Protein AF-A0A7W0PEW1-F1 (afdb_monomer_lite)

Radius of gyration: 17.71 Å; chains: 1; bounding box: 36×32×50 Å

pLDDT: mean 88.16, std 9.14, range [50.31, 97.0]

Structure (mmCIF, N/CA/C/O backbone):
data_AF-A0A7W0PEW1-F1
#
_entry.id   AF-A0A7W0PEW1-F1
#
loop_
_atom_site.group_PDB
_atom_site.id
_atom_site.type_symbol
_atom_site.label_atom_id
_atom_site.label_alt_id
_atom_site.label_comp_id
_atom_site.label_asym_id
_atom_site.label_entity_id
_atom_site.label_seq_id
_atom_site.pdbx_PDB_ins_code
_atom_site.Cartn_x
_atom_site.Cartn_y
_atom_site.Cartn_z
_atom_site.occupancy
_atom_site.B_iso_or_equiv
_atom_site.auth_seq_id
_atom_site.auth_comp_id
_atom_site.auth_asym_id
_atom_site.auth_atom_id
_atom_site.pdbx_PDB_model_num
ATOM 1 N N . MET A 1 1 ? -7.440 -10.972 -6.738 1.00 77.75 1 MET A N 1
ATOM 2 C CA . MET A 1 1 ? -6.264 -10.499 -7.508 1.00 77.75 1 MET A CA 1
ATOM 3 C C . MET A 1 1 ? -5.366 -11.648 -8.008 1.00 77.75 1 MET A C 1
ATOM 5 O O . MET A 1 1 ? -4.164 -11.475 -8.127 1.00 77.75 1 MET A O 1
ATOM 9 N N . ARG A 1 2 ? -5.914 -12.832 -8.341 1.00 80.94 2 ARG A N 1
ATOM 10 C CA . ARG A 1 2 ? -5.082 -14.021 -8.633 1.00 80.94 2 ARG A CA 1
ATOM 11 C C . ARG A 1 2 ? -4.395 -13.990 -10.007 1.00 80.94 2 ARG A C 1
ATOM 13 O O . ARG A 1 2 ? -3.294 -14.508 -10.123 1.00 80.94 2 ARG A O 1
ATOM 20 N N . ALA A 1 3 ? -5.025 -13.355 -10.995 1.00 90.06 3 ALA A N 1
ATOM 21 C CA . ALA A 1 3 ? -4.568 -13.322 -12.387 1.00 90.06 3 ALA A CA 1
ATOM 22 C C . ALA A 1 3 ? -3.631 -12.146 -12.732 1.00 90.06 3 ALA A C 1
ATOM 24 O O . ALA A 1 3 ? -3.326 -11.954 -13.899 1.00 90.06 3 ALA A O 1
ATOM 25 N N . PHE A 1 4 ? -3.224 -11.332 -11.753 1.00 92.00 4 PHE A N 1
ATOM 26 C CA . PHE A 1 4 ? -2.284 -10.234 -11.989 1.00 92.00 4 PHE A CA 1
ATOM 27 C C . PHE A 1 4 ? -0.855 -10.674 -11.680 1.00 92.00 4 PHE A C 1
ATOM 29 O O . PHE A 1 4 ? -0.630 -11.340 -10.663 1.00 92.00 4 PHE A O 1
ATOM 36 N N . ASP A 1 5 ? 0.088 -10.244 -12.511 1.00 92.88 5 ASP A N 1
ATOM 37 C CA . ASP A 1 5 ? 1.524 -10.426 -12.274 1.00 92.88 5 ASP A CA 1
ATOM 38 C C . ASP A 1 5 ? 2.063 -9.341 -11.336 1.00 92.88 5 ASP A C 1
ATOM 40 O O . ASP A 1 5 ? 2.748 -9.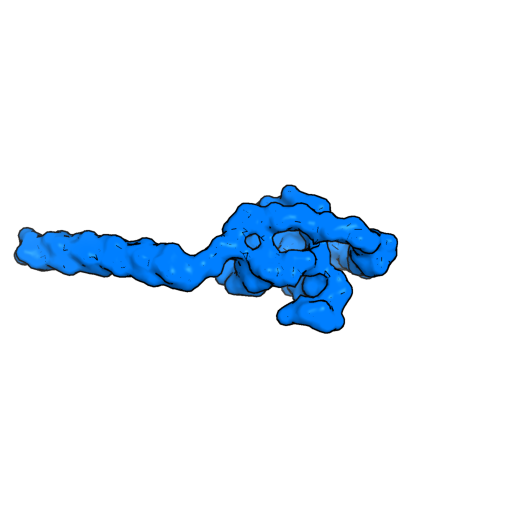643 -10.365 1.00 92.88 5 ASP A O 1
ATOM 44 N N . VAL A 1 6 ? 1.653 -8.085 -11.553 1.00 92.94 6 VAL A N 1
ATOM 45 C CA . VAL A 1 6 ? 2.016 -6.918 -10.733 1.00 92.94 6 VAL A CA 1
ATOM 46 C C . VAL A 1 6 ? 0.775 -6.058 -10.478 1.00 92.94 6 VAL A C 1
ATOM 48 O O . VAL A 1 6 ? -0.054 -5.854 -11.366 1.00 92.94 6 VAL A O 1
ATOM 51 N N . LEU A 1 7 ? 0.636 -5.533 -9.262 1.00 93.75 7 LEU A N 1
ATOM 52 C CA . LEU A 1 7 ? -0.422 -4.596 -8.879 1.00 93.75 7 LEU A CA 1
ATOM 53 C C . LEU A 1 7 ? 0.094 -3.157 -8.954 1.00 93.75 7 LEU A C 1
ATOM 55 O O . LEU A 1 7 ? 1.224 -2.878 -8.555 1.00 93.75 7 LEU A O 1
ATOM 59 N N . MET A 1 8 ? -0.731 -2.228 -9.444 1.00 93.12 8 MET A N 1
ATOM 60 C CA . MET A 1 8 ? -0.288 -0.857 -9.712 1.00 93.12 8 MET A CA 1
ATOM 61 C C . MET A 1 8 ? -1.195 0.219 -9.115 1.00 93.12 8 MET A C 1
ATOM 63 O O . MET A 1 8 ? -2.413 0.183 -9.278 1.00 93.12 8 MET A O 1
ATOM 67 N N . CYS A 1 9 ? -0.586 1.235 -8.498 1.00 93.81 9 CYS A N 1
ATOM 68 C CA . CYS A 1 9 ? -1.275 2.419 -7.974 1.00 93.81 9 CYS A CA 1
ATOM 69 C C . CYS A 1 9 ? -0.534 3.728 -8.355 1.00 93.81 9 CYS A C 1
ATOM 71 O O . CYS A 1 9 ? 0.162 4.318 -7.525 1.00 93.81 9 CYS A O 1
ATOM 73 N N . PRO A 1 10 ? -0.628 4.186 -9.622 1.00 94.06 10 PRO A N 1
ATOM 74 C CA . PRO A 1 10 ? 0.153 5.309 -10.158 1.00 94.06 10 PRO A CA 1
ATOM 75 C C . PRO A 1 10 ? -0.537 6.674 -9.970 1.00 94.06 10 PRO A C 1
ATOM 77 O O . PRO A 1 10 ? -0.735 7.429 -10.927 1.00 94.06 10 PRO A O 1
ATOM 80 N N . HIS A 1 11 ? -0.973 7.001 -8.756 1.00 94.25 11 HIS A N 1
ATOM 81 C CA . HIS A 1 11 ? -1.669 8.266 -8.521 1.00 94.25 11 HIS A CA 1
ATOM 82 C C . HIS A 1 11 ? -0.734 9.481 -8.615 1.00 94.25 11 HIS A C 1
ATOM 84 O O . HIS A 1 11 ? 0.453 9.445 -8.304 1.00 94.25 11 HIS A O 1
ATOM 90 N N . ARG A 1 12 ? -1.278 10.630 -9.029 1.00 94.38 12 ARG A N 1
ATOM 91 C CA . ARG A 1 12 ? -0.527 11.885 -8.949 1.00 94.38 12 ARG A CA 1
ATOM 92 C C . ARG A 1 12 ? -0.340 12.254 -7.478 1.00 94.38 12 ARG A C 1
ATOM 94 O O . ARG A 1 12 ? -1.325 12.431 -6.770 1.00 94.38 12 ARG A O 1
ATOM 101 N N . VAL A 1 13 ? 0.908 12.448 -7.060 1.00 93.56 13 VAL A N 1
ATOM 102 C CA . VAL A 1 13 ? 1.227 12.914 -5.707 1.00 93.56 13 VAL A CA 1
ATOM 103 C C . VAL A 1 13 ? 0.775 14.370 -5.546 1.00 93.56 13 VAL A C 1
ATOM 105 O O . VAL A 1 13 ? 1.228 15.269 -6.254 1.00 93.56 13 VAL A O 1
ATOM 108 N N . THR A 1 14 ? -0.163 14.576 -4.630 1.00 95.31 14 THR A N 1
ATOM 109 C CA . THR A 1 14 ? -0.768 15.856 -4.232 1.00 95.31 14 THR A CA 1
ATOM 110 C C . THR A 1 14 ? -1.030 15.840 -2.728 1.00 95.31 14 THR A C 1
ATOM 112 O O . THR A 1 14 ? -1.156 14.758 -2.151 1.00 95.31 14 THR A O 1
ATOM 115 N N . THR A 1 15 ? -1.201 17.008 -2.100 1.00 96.25 15 THR A N 1
ATOM 116 C CA . THR A 1 15 ? -1.587 17.105 -0.679 1.00 96.25 15 THR A CA 1
ATOM 117 C C . THR A 1 15 ? -2.816 16.253 -0.357 1.00 96.25 15 THR A C 1
ATOM 119 O O . THR A 1 15 ? -2.824 15.549 0.644 1.00 96.25 15 THR A O 1
ATOM 122 N N . PHE A 1 16 ? -3.808 16.235 -1.252 1.00 95.25 16 PHE A N 1
ATOM 123 C CA . PHE A 1 16 ? -5.003 15.406 -1.103 1.00 95.25 16 PHE A CA 1
ATOM 124 C C . PHE A 1 16 ? -4.676 13.906 -1.082 1.00 95.25 16 PHE A C 1
ATOM 126 O O . PHE A 1 16 ? -5.017 13.209 -0.139 1.00 95.25 16 PHE A O 1
ATOM 133 N N . THR A 1 17 ? -3.956 13.388 -2.080 1.00 94.50 17 THR A N 1
ATOM 134 C CA . THR A 1 17 ? -3.597 11.952 -2.129 1.00 94.50 17 THR A CA 1
ATOM 135 C C . THR A 1 17 ? -2.637 11.516 -1.015 1.00 94.50 17 THR A C 1
ATOM 137 O O . THR A 1 17 ? -2.484 10.321 -0.764 1.00 94.50 17 THR A O 1
ATOM 140 N N . LEU A 1 18 ? -1.969 12.472 -0.365 1.00 93.44 18 LEU A N 1
ATOM 141 C CA . LEU A 1 18 ? -1.109 12.239 0.794 1.00 93.44 18 LEU A CA 1
ATOM 142 C C . LEU A 1 18 ? -1.904 12.196 2.108 1.00 93.44 18 LEU A C 1
ATOM 144 O O . LEU A 1 18 ? -1.439 11.574 3.052 1.00 93.44 18 LEU A O 1
ATOM 148 N N . SER A 1 19 ? -3.086 12.818 2.176 1.00 93.38 19 SER A N 1
ATOM 149 C CA . SER A 1 19 ? -3.882 12.917 3.409 1.00 93.38 19 SER A CA 1
ATOM 150 C C . SER A 1 19 ? -4.891 11.782 3.612 1.00 93.38 19 SER A C 1
ATOM 152 O O . SER A 1 19 ? -5.642 11.807 4.582 1.00 93.38 19 SER A O 1
ATOM 154 N N . LEU A 1 20 ? -4.989 10.839 2.673 1.00 91.81 20 LEU A N 1
ATOM 155 C CA . LEU A 1 20 ? -5.951 9.733 2.741 1.00 91.81 20 LEU A CA 1
ATOM 156 C C . LEU A 1 20 ? -5.463 8.612 3.670 1.00 91.81 20 LEU A C 1
ATOM 158 O O . LEU A 1 20 ? -4.346 8.657 4.166 1.00 91.81 20 LEU A O 1
ATOM 162 N N . ASP A 1 21 ? -6.277 7.575 3.847 1.00 88.56 21 ASP A N 1
ATOM 163 C CA . ASP A 1 21 ? -5.851 6.237 4.277 1.00 88.56 21 ASP A CA 1
ATOM 164 C C . ASP A 1 21 ? -6.255 5.269 3.155 1.00 88.56 21 ASP A C 1
ATOM 166 O O . ASP A 1 21 ? -7.431 4.937 2.983 1.00 88.56 21 ASP A O 1
ATOM 170 N N . ALA A 1 22 ? -5.316 4.955 2.259 1.00 90.12 22 ALA A N 1
ATOM 171 C CA . ALA A 1 22 ? -5.652 4.308 0.996 1.00 90.12 22 ALA A CA 1
ATOM 172 C C . ALA A 1 22 ? -5.984 2.824 1.201 1.00 90.12 22 ALA A C 1
ATOM 174 O O . ALA A 1 22 ? -5.081 2.002 1.350 1.00 90.12 22 ALA A O 1
ATOM 175 N N . ILE A 1 23 ? -7.267 2.458 1.083 1.00 89.25 23 ILE A N 1
ATOM 176 C CA . ILE A 1 23 ? -7.717 1.061 1.227 1.00 89.25 23 ILE A CA 1
ATOM 177 C C . ILE A 1 23 ? -6.959 0.085 0.312 1.00 89.25 23 ILE A C 1
ATOM 179 O O . ILE A 1 23 ? -6.625 -1.025 0.723 1.00 89.25 23 ILE A O 1
ATOM 183 N N . LYS A 1 24 ? -6.584 0.544 -0.892 1.00 88.94 24 LYS A N 1
ATOM 184 C CA . LYS A 1 24 ? -5.801 -0.236 -1.860 1.00 88.94 24 LYS A CA 1
ATOM 185 C C . LYS A 1 24 ? -4.459 -0.714 -1.307 1.00 88.94 24 LYS A C 1
ATOM 187 O O . LYS A 1 24 ? -3.996 -1.769 -1.721 1.00 88.94 24 LYS A O 1
ATOM 192 N N . ALA A 1 25 ? -3.828 0.031 -0.397 1.00 89.44 25 ALA A N 1
ATOM 193 C CA . ALA A 1 25 ? -2.568 -0.394 0.208 1.00 89.44 25 ALA A CA 1
ATOM 194 C C . ALA A 1 25 ? -2.760 -1.673 1.044 1.00 89.44 25 ALA A C 1
ATOM 196 O O . ALA A 1 25 ? -1.974 -2.610 0.909 1.00 89.44 25 ALA A O 1
ATOM 197 N N . TYR A 1 26 ? -3.848 -1.762 1.819 1.00 87.69 26 TYR A N 1
ATOM 198 C CA . TYR A 1 26 ? -4.188 -2.964 2.589 1.00 87.69 26 TYR A CA 1
ATOM 199 C C . TYR A 1 26 ? -4.600 -4.134 1.687 1.00 87.69 26 TYR A C 1
ATOM 201 O O . TYR A 1 26 ? -4.150 -5.260 1.892 1.00 87.69 26 TYR A O 1
ATOM 209 N N . GLU A 1 27 ? -5.412 -3.878 0.654 1.00 89.06 27 GLU A N 1
ATOM 210 C CA . GLU A 1 27 ? -5.820 -4.914 -0.307 1.00 89.06 27 GLU A CA 1
ATOM 211 C C . GLU A 1 27 ? -4.614 -5.516 -1.034 1.00 89.06 27 GLU A C 1
ATOM 213 O O . GLU A 1 27 ? -4.535 -6.729 -1.227 1.00 89.06 27 GLU A O 1
ATOM 218 N N . TYR A 1 28 ? -3.654 -4.674 -1.420 1.00 90.38 28 TYR A N 1
ATOM 219 C CA . TYR A 1 28 ? -2.439 -5.114 -2.092 1.00 90.38 28 TYR A CA 1
ATOM 220 C C . TYR A 1 28 ? -1.525 -5.879 -1.132 1.00 90.38 28 TYR A C 1
ATOM 222 O O . TYR A 1 28 ? -0.932 -6.880 -1.534 1.00 90.38 28 TYR A O 1
ATOM 230 N N . ALA A 1 29 ? -1.455 -5.469 0.141 1.00 86.88 29 ALA A N 1
ATOM 231 C CA . ALA A 1 29 ? -0.672 -6.170 1.158 1.00 86.88 29 ALA A CA 1
ATOM 232 C C . ALA A 1 29 ? -1.196 -7.597 1.369 1.00 86.88 29 ALA A C 1
ATOM 234 O O . ALA A 1 29 ? -0.413 -8.540 1.469 1.00 86.88 29 ALA A O 1
ATOM 235 N N . ALA A 1 30 ? -2.520 -7.768 1.345 1.00 86.62 30 ALA A N 1
ATOM 236 C CA . ALA A 1 30 ? -3.174 -9.067 1.456 1.00 86.62 30 ALA A CA 1
ATOM 237 C C . ALA A 1 30 ? -3.086 -9.925 0.176 1.00 86.62 30 ALA A C 1
ATOM 239 O O . ALA A 1 30 ? -3.298 -11.135 0.229 1.00 86.62 30 ALA A O 1
ATOM 240 N N . ALA A 1 31 ? -2.792 -9.329 -0.983 1.00 88.81 31 ALA A N 1
ATOM 241 C CA . ALA A 1 31 ? -2.824 -10.030 -2.265 1.00 88.81 31 ALA A CA 1
ATOM 242 C C . ALA A 1 31 ? -1.598 -10.917 -2.531 1.00 88.81 31 ALA A C 1
ATOM 244 O O . ALA A 1 31 ? -1.670 -11.781 -3.407 1.00 88.81 31 ALA A O 1
ATOM 245 N N . GLY A 1 32 ? -0.486 -10.701 -1.816 1.00 88.06 32 GLY A N 1
ATOM 246 C CA . GLY A 1 32 ? 0.750 -11.472 -1.998 1.00 88.06 32 GLY A CA 1
ATOM 247 C C . GLY A 1 32 ? 1.367 -11.322 -3.394 1.00 88.06 32 GLY A C 1
ATOM 248 O O . GLY A 1 32 ? 1.987 -12.253 -3.899 1.00 88.06 32 GLY A O 1
ATOM 249 N N . LYS A 1 33 ? 1.153 -10.175 -4.047 1.00 90.88 33 LYS A N 1
ATOM 250 C CA . LYS A 1 33 ? 1.675 -9.859 -5.384 1.00 90.88 33 LYS A CA 1
ATOM 251 C C . LYS A 1 33 ? 2.665 -8.695 -5.309 1.00 90.88 33 LYS A C 1
ATOM 253 O O . LYS A 1 33 ? 2.525 -7.865 -4.410 1.00 90.88 33 LYS A O 1
ATOM 258 N N . PRO A 1 34 ? 3.638 -8.607 -6.234 1.00 93.00 34 PRO A N 1
ATOM 259 C CA . PRO A 1 34 ? 4.468 -7.419 -6.365 1.00 93.00 34 PRO A CA 1
ATOM 260 C C . PRO A 1 34 ? 3.610 -6.172 -6.604 1.00 93.00 34 PRO A C 1
ATOM 262 O O . PRO A 1 34 ? 2.591 -6.227 -7.299 1.00 93.00 34 PRO A O 1
ATOM 265 N N . VAL A 1 35 ? 4.020 -5.045 -6.028 1.00 92.06 35 VAL A N 1
ATOM 266 C CA . VAL A 1 35 ? 3.282 -3.783 -6.040 1.00 92.06 35 VAL A CA 1
ATOM 267 C C . VAL A 1 35 ? 4.182 -2.632 -6.454 1.00 92.06 35 VAL A C 1
ATOM 269 O O . VAL A 1 35 ? 5.223 -2.354 -5.851 1.00 92.06 35 VAL A O 1
ATOM 272 N N . LEU A 1 36 ? 3.699 -1.901 -7.452 1.00 93.75 36 LEU A N 1
ATOM 273 C CA . LEU A 1 36 ? 4.291 -0.679 -7.959 1.00 93.75 36 LEU A CA 1
ATOM 274 C C . LEU A 1 36 ? 3.335 0.492 -7.736 1.00 93.75 36 LEU A C 1
ATOM 276 O O . LEU A 1 36 ? 2.252 0.564 -8.316 1.00 93.75 36 LEU A O 1
ATOM 280 N N . ALA A 1 37 ? 3.728 1.447 -6.905 1.00 94.19 37 ALA A N 1
ATOM 281 C CA . ALA A 1 37 ? 2.885 2.590 -6.586 1.00 94.19 37 ALA A CA 1
ATOM 282 C C . ALA A 1 37 ? 3.703 3.872 -6.568 1.00 94.19 37 ALA A C 1
ATOM 284 O O . ALA A 1 37 ? 4.894 3.860 -6.289 1.00 94.19 37 ALA A O 1
ATOM 285 N N . THR A 1 38 ? 3.061 5.003 -6.822 1.00 94.25 38 THR A N 1
ATOM 286 C CA . THR A 1 38 ? 3.629 6.296 -6.423 1.00 94.25 38 THR A CA 1
ATOM 287 C C . THR A 1 38 ? 3.597 6.438 -4.898 1.00 94.25 38 THR A C 1
ATOM 289 O O . THR A 1 38 ? 2.728 5.831 -4.269 1.00 94.25 38 THR A O 1
ATOM 292 N N . PRO A 1 39 ? 4.466 7.260 -4.279 1.00 92.88 39 PRO A N 1
ATOM 293 C CA . PRO A 1 39 ? 4.519 7.428 -2.823 1.00 92.88 39 PRO A CA 1
ATOM 294 C C . PRO A 1 39 ? 3.354 8.291 -2.286 1.00 92.88 39 PRO A C 1
ATOM 296 O O . PRO A 1 39 ? 3.556 9.366 -1.725 1.00 92.88 39 PRO A O 1
ATOM 299 N N . THR A 1 40 ? 2.115 7.843 -2.488 1.00 93.00 40 THR A N 1
ATOM 300 C CA . THR A 1 40 ? 0.887 8.405 -1.898 1.00 93.00 40 THR A CA 1
ATOM 301 C C . THR A 1 40 ? 0.546 7.701 -0.584 1.00 93.00 40 THR A C 1
ATOM 303 O O . THR A 1 40 ? 1.196 6.714 -0.232 1.00 93.00 40 THR A O 1
ATOM 306 N N . SER A 1 41 ? -0.471 8.181 0.142 1.00 90.50 41 SER A N 1
ATOM 307 C CA . SER A 1 41 ? -0.828 7.603 1.444 1.00 90.50 41 SER A CA 1
ATOM 308 C C . SER A 1 41 ? -1.020 6.084 1.384 1.00 90.50 41 SER A C 1
ATOM 310 O O . SER A 1 41 ? -1.498 5.545 0.384 1.00 90.50 41 SER A O 1
ATOM 312 N N . GLY A 1 42 ? -0.586 5.400 2.441 1.00 87.94 42 GLY A N 1
ATOM 313 C CA . GLY A 1 42 ? -0.553 3.943 2.540 1.00 87.94 42 GLY A CA 1
ATOM 314 C C . GLY A 1 42 ? 0.623 3.290 1.809 1.00 87.94 42 GLY A C 1
ATOM 315 O O . GLY A 1 42 ? 1.034 2.211 2.208 1.00 87.94 42 GLY A O 1
ATOM 316 N N . PHE A 1 43 ? 1.220 3.944 0.803 1.00 89.75 43 PHE A N 1
ATOM 317 C CA . PHE A 1 43 ? 2.364 3.416 0.046 1.00 89.75 43 PHE A CA 1
ATOM 318 C C . PHE A 1 43 ? 3.707 4.037 0.451 1.00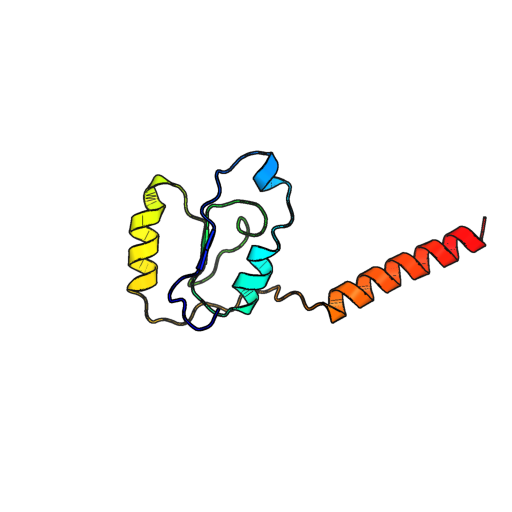 89.75 43 PHE A C 1
ATOM 320 O O . PHE A 1 43 ? 4.745 3.428 0.229 1.00 89.75 43 PHE A O 1
ATOM 327 N N . GLN A 1 44 ? 3.713 5.220 1.076 1.00 86.88 44 GLN A N 1
ATOM 328 C CA . GLN A 1 44 ? 4.940 5.945 1.457 1.00 86.88 44 GLN A CA 1
ATOM 329 C C . GLN A 1 44 ? 5.880 5.153 2.372 1.00 86.88 44 GLN A C 1
ATOM 331 O O . GLN A 1 44 ? 7.095 5.266 2.247 1.00 86.88 44 GLN A O 1
ATOM 336 N N . ALA A 1 45 ? 5.315 4.385 3.306 1.00 75.50 45 ALA A N 1
ATOM 337 C CA . ALA A 1 45 ? 6.068 3.648 4.318 1.00 75.50 45 ALA A CA 1
ATOM 338 C C . ALA A 1 45 ? 6.394 2.205 3.897 1.00 75.50 45 ALA A C 1
ATOM 340 O O . ALA A 1 45 ? 7.042 1.475 4.645 1.00 75.50 45 ALA A O 1
ATOM 341 N N . LEU A 1 46 ? 5.939 1.774 2.716 1.00 75.81 46 LEU A N 1
ATOM 342 C CA . LEU A 1 46 ? 6.117 0.403 2.258 1.00 75.81 46 LEU A CA 1
ATOM 343 C C . LEU A 1 46 ? 7.490 0.260 1.607 1.00 75.81 46 LEU A C 1
ATOM 345 O O . LEU A 1 46 ? 7.701 0.684 0.475 1.00 75.81 46 LEU A O 1
ATOM 349 N N . SER A 1 47 ? 8.424 -0.352 2.326 1.00 72.75 47 SER A N 1
ATOM 350 C CA . SER A 1 47 ? 9.742 -0.705 1.804 1.00 72.75 47 SER A CA 1
ATOM 351 C C . SER A 1 47 ? 10.027 -2.164 2.130 1.00 72.75 47 SER A C 1
ATOM 353 O O . SER A 1 47 ? 10.349 -2.512 3.265 1.00 72.75 47 SER A O 1
ATOM 355 N N . ALA A 1 48 ? 9.837 -3.031 1.139 1.00 82.69 48 ALA A N 1
ATOM 356 C CA . ALA A 1 48 ? 10.089 -4.465 1.232 1.00 82.69 48 ALA A CA 1
ATOM 357 C C . ALA A 1 48 ? 10.331 -5.039 -0.176 1.00 82.69 48 ALA A C 1
ATOM 359 O O . ALA A 1 48 ? 10.045 -4.381 -1.178 1.00 82.69 48 ALA A O 1
ATOM 360 N N . ARG A 1 49 ? 10.850 -6.269 -0.295 1.00 83.69 49 ARG A N 1
ATOM 361 C CA . ARG A 1 49 ? 11.020 -6.898 -1.618 1.00 83.69 49 ARG A CA 1
ATOM 362 C C . ARG A 1 49 ? 9.665 -7.023 -2.318 1.00 83.69 49 ARG A C 1
ATOM 364 O O . ARG A 1 49 ? 8.696 -7.471 -1.710 1.00 83.69 49 ARG A O 1
ATOM 371 N N . GLY A 1 50 ? 9.621 -6.662 -3.599 1.00 80.44 50 GLY A N 1
ATOM 372 C CA . GLY A 1 50 ? 8.390 -6.646 -4.390 1.00 80.44 50 GLY A CA 1
ATOM 373 C C . GLY A 1 50 ? 7.501 -5.428 -4.124 1.00 80.44 50 GLY A C 1
ATOM 374 O O . GLY A 1 50 ? 6.442 -5.334 -4.727 1.00 80.44 50 GLY A O 1
ATOM 375 N N . TRP A 1 51 ? 7.923 -4.486 -3.273 1.00 85.25 51 TRP A N 1
ATOM 376 C CA . TRP A 1 51 ? 7.202 -3.252 -2.962 1.00 85.25 51 TRP A CA 1
ATOM 377 C C . TRP A 1 51 ? 8.054 -2.046 -3.317 1.00 85.25 51 TRP A C 1
ATOM 379 O O . TRP A 1 51 ? 9.130 -1.851 -2.755 1.00 85.25 51 TRP A O 1
ATOM 389 N N . SER A 1 52 ? 7.588 -1.232 -4.264 1.00 81.62 52 SER A N 1
ATOM 390 C CA . SER A 1 52 ? 8.390 -0.114 -4.757 1.00 81.62 52 SER A CA 1
ATOM 391 C C . SER A 1 52 ? 7.574 1.168 -4.907 1.00 81.62 52 SER A C 1
ATOM 393 O O . SER A 1 52 ? 6.970 1.402 -5.960 1.00 81.62 52 SER A O 1
ATOM 395 N N . PRO A 1 53 ? 7.584 2.042 -3.882 1.00 85.62 53 PRO A N 1
ATOM 396 C CA . PRO A 1 53 ? 7.200 3.435 -4.043 1.00 85.62 53 PRO A CA 1
ATOM 397 C C . PRO A 1 53 ? 8.142 4.084 -5.061 1.00 85.62 53 PRO A C 1
ATOM 399 O O . PRO A 1 53 ? 9.343 4.197 -4.830 1.00 85.62 53 PRO A O 1
ATOM 402 N N . THR A 1 54 ? 7.606 4.461 -6.216 1.00 90.44 54 THR A N 1
ATOM 403 C CA . THR A 1 54 ? 8.387 4.851 -7.393 1.00 90.44 54 THR A CA 1
ATOM 404 C C . THR A 1 54 ? 7.886 6.176 -7.941 1.00 90.44 54 THR A C 1
ATOM 406 O O . THR A 1 54 ? 6.682 6.421 -8.050 1.00 90.44 54 THR A O 1
ATOM 409 N N . VAL A 1 55 ? 8.818 7.062 -8.281 1.00 88.25 55 VAL A N 1
ATOM 410 C CA . VAL A 1 55 ? 8.500 8.338 -8.926 1.00 88.25 55 VAL A CA 1
ATOM 411 C C . VAL A 1 55 ? 8.207 8.138 -10.412 1.00 88.25 55 VAL A C 1
ATOM 413 O O . VAL A 1 55 ? 8.539 7.119 -11.008 1.00 88.25 55 VAL A O 1
ATOM 416 N N . ARG A 1 56 ? 7.585 9.138 -11.040 1.00 89.06 56 ARG A N 1
ATOM 417 C CA . ARG A 1 56 ? 7.149 9.065 -12.442 1.00 89.06 56 ARG A CA 1
ATOM 418 C C . ARG A 1 56 ? 8.260 8.651 -13.417 1.00 89.06 56 ARG A C 1
ATOM 420 O O . ARG A 1 56 ? 7.967 7.887 -14.328 1.00 89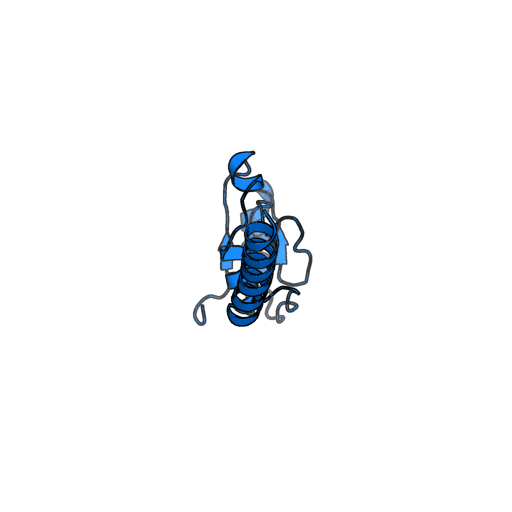.06 56 ARG A O 1
ATOM 427 N N . SER A 1 57 ? 9.479 9.176 -13.257 1.00 92.19 57 SER A N 1
ATOM 428 C CA . SER A 1 57 ? 10.589 8.942 -14.196 1.00 92.19 57 SER A CA 1
ATOM 429 C C . SER A 1 57 ? 10.992 7.473 -14.288 1.00 92.19 57 SER A C 1
ATOM 431 O O . SER A 1 57 ? 11.361 7.013 -15.362 1.00 92.19 57 SER A O 1
ATOM 433 N N . ASP A 1 58 ? 10.850 6.734 -13.191 1.00 93.81 58 ASP A N 1
ATOM 434 C CA . ASP A 1 58 ? 11.405 5.385 -13.063 1.00 93.81 58 ASP A CA 1
ATOM 435 C C . ASP A 1 58 ? 10.311 4.313 -13.151 1.00 93.81 58 ASP A C 1
ATOM 437 O O . ASP A 1 58 ? 10.584 3.118 -13.055 1.00 93.81 58 ASP A O 1
ATOM 441 N N . PHE A 1 59 ? 9.052 4.733 -13.318 1.00 91.88 59 PHE A N 1
ATOM 442 C CA . PHE A 1 59 ? 7.888 3.864 -13.180 1.00 91.88 59 PHE A CA 1
ATOM 443 C C . PHE A 1 59 ? 7.894 2.714 -14.196 1.00 91.88 59 PHE A C 1
ATOM 445 O O . PHE A 1 59 ? 7.628 1.575 -13.829 1.00 91.88 59 PHE A O 1
ATOM 452 N N . VAL A 1 60 ? 8.240 2.994 -15.458 1.00 94.56 60 VAL A N 1
ATOM 453 C CA . VAL A 1 60 ? 8.294 1.976 -16.524 1.00 94.56 60 VAL A CA 1
ATOM 454 C C . VAL A 1 60 ? 9.414 0.972 -16.264 1.00 94.56 60 VAL A C 1
ATOM 456 O 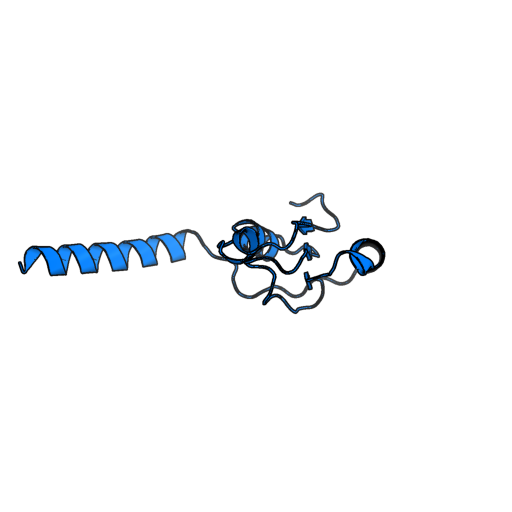O . VAL A 1 60 ? 9.144 -0.221 -16.169 1.00 94.56 60 VAL A O 1
ATOM 459 N N . ALA A 1 61 ? 10.640 1.455 -16.048 1.00 95.56 61 ALA A N 1
ATOM 460 C CA . ALA A 1 61 ? 11.789 0.597 -15.764 1.00 95.56 61 ALA A CA 1
ATOM 461 C C . ALA A 1 61 ? 11.552 -0.281 -14.523 1.00 95.56 61 ALA A C 1
ATOM 463 O O . ALA A 1 61 ? 11.948 -1.444 -14.476 1.00 95.56 61 ALA A O 1
ATOM 464 N N . ARG A 1 62 ? 10.857 0.254 -13.511 1.00 94.75 62 ARG A N 1
ATOM 465 C CA . ARG A 1 62 ? 10.492 -0.523 -12.327 1.00 94.75 62 ARG A CA 1
ATOM 466 C C . ARG A 1 62 ? 9.431 -1.581 -12.620 1.00 94.75 62 ARG A C 1
ATOM 468 O O . ARG A 1 62 ? 9.528 -2.671 -12.065 1.00 94.75 62 ARG A O 1
ATOM 475 N N . ALA A 1 63 ? 8.435 -1.283 -13.452 1.00 94.00 63 ALA A N 1
ATOM 476 C CA . ALA A 1 63 ? 7.430 -2.264 -13.855 1.00 94.00 63 ALA A CA 1
ATOM 477 C C . ALA A 1 63 ? 8.079 -3.448 -14.586 1.00 94.00 63 ALA A C 1
ATOM 479 O O . ALA A 1 63 ? 7.805 -4.594 -14.244 1.00 94.00 63 ALA A O 1
ATOM 480 N N . GLU A 1 64 ? 8.988 -3.171 -15.522 1.00 95.75 64 GLU A N 1
ATOM 481 C CA . GLU A 1 64 ? 9.753 -4.196 -16.243 1.00 95.75 64 GLU A CA 1
ATOM 482 C C . GLU A 1 64 ? 10.588 -5.055 -15.288 1.00 95.75 64 GLU A C 1
ATOM 484 O O . GLU A 1 64 ? 10.548 -6.280 -15.368 1.00 95.75 64 GLU A O 1
ATOM 489 N N . ALA A 1 65 ? 11.279 -4.429 -14.330 1.00 94.44 65 ALA A N 1
ATOM 490 C CA . ALA A 1 65 ? 12.063 -5.152 -13.332 1.00 94.44 65 ALA A CA 1
ATOM 491 C C . ALA A 1 65 ? 11.204 -6.070 -12.445 1.00 94.44 65 ALA A C 1
ATOM 493 O O . ALA A 1 65 ? 11.642 -7.164 -12.111 1.00 94.44 65 ALA A O 1
ATOM 494 N N . LEU A 1 66 ? 9.991 -5.646 -12.072 1.00 93.62 66 LEU A N 1
ATOM 495 C CA . LEU A 1 66 ? 9.068 -6.476 -11.288 1.00 93.62 66 LEU A CA 1
ATOM 496 C C . LEU A 1 66 ? 8.470 -7.624 -12.108 1.00 93.62 66 LEU A C 1
ATOM 498 O O . LEU A 1 66 ? 8.216 -8.682 -11.551 1.00 93.62 66 LEU A O 1
ATOM 502 N N . LEU A 1 67 ? 8.243 -7.424 -13.408 1.00 93.75 67 LEU A N 1
ATOM 503 C CA . LEU A 1 67 ? 7.763 -8.477 -14.309 1.00 93.75 67 LEU A CA 1
ATOM 504 C C . LEU A 1 67 ? 8.839 -9.529 -14.609 1.00 93.75 67 LEU A C 1
ATOM 506 O O . LEU A 1 67 ? 8.502 -10.673 -14.888 1.00 93.75 67 LEU A O 1
ATOM 510 N N . ALA A 1 68 ? 10.114 -9.140 -14.571 1.00 95.06 68 ALA A N 1
ATOM 511 C CA . ALA A 1 68 ? 11.247 -10.040 -14.772 1.00 95.06 68 ALA A CA 1
ATOM 512 C C . ALA A 1 68 ? 11.703 -10.762 -13.486 1.00 95.06 68 ALA A C 1
ATOM 514 O O . ALA A 1 68 ? 12.579 -11.623 -13.558 1.00 95.06 68 ALA A O 1
ATOM 515 N N . ASP A 1 69 ? 11.164 -10.396 -12.319 1.00 91.88 69 ASP A N 1
ATOM 516 C CA . ASP A 1 69 ? 11.526 -10.983 -11.027 1.00 91.88 69 ASP A CA 1
ATOM 517 C C . ASP A 1 69 ? 10.512 -12.058 -10.608 1.00 91.88 69 ASP A C 1
ATOM 519 O O . ASP A 1 69 ? 9.405 -11.756 -10.165 1.00 91.88 69 ASP A O 1
ATOM 523 N N . ASP A 1 70 ? 10.916 -13.326 -10.699 1.00 88.50 70 ASP A N 1
ATOM 524 C CA . ASP A 1 7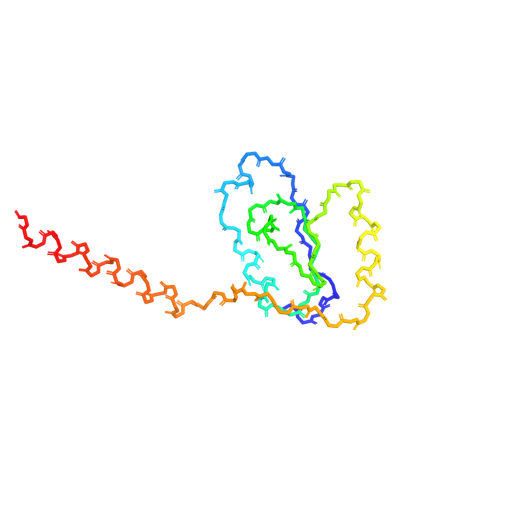0 ? 10.103 -14.470 -10.265 1.00 88.50 70 ASP A CA 1
ATOM 525 C C . ASP A 1 70 ? 10.088 -14.660 -8.733 1.00 88.50 70 ASP A C 1
ATOM 527 O O . ASP A 1 70 ? 9.406 -15.551 -8.203 1.00 88.50 70 ASP A O 1
ATOM 531 N N . ALA A 1 71 ? 10.858 -13.863 -7.980 1.00 88.31 71 ALA A N 1
ATOM 532 C CA . ALA A 1 71 ? 10.914 -13.987 -6.534 1.00 88.31 71 ALA A CA 1
ATOM 533 C C . ALA A 1 71 ? 9.587 -13.586 -5.877 1.00 88.31 71 ALA A C 1
ATOM 535 O O . ALA A 1 71 ? 8.954 -12.582 -6.201 1.00 88.31 71 ALA A O 1
ATOM 536 N N . GLN A 1 72 ? 9.195 -14.348 -4.854 1.00 85.38 72 GLN A N 1
ATOM 537 C CA . GLN A 1 72 ? 8.011 -14.011 -4.072 1.00 85.38 72 GLN A CA 1
ATOM 538 C C . GLN A 1 72 ? 8.212 -12.680 -3.318 1.00 85.38 72 GLN A C 1
ATOM 540 O O . GLN A 1 72 ? 9.268 -12.481 -2.698 1.00 85.38 72 GLN A O 1
ATOM 545 N N . PRO A 1 73 ? 7.209 -11.778 -3.327 1.00 88.88 73 PRO A N 1
ATOM 546 C CA . PRO A 1 73 ? 7.244 -10.556 -2.536 1.00 88.88 73 PRO A CA 1
ATOM 547 C C . PRO A 1 73 ? 7.377 -10.863 -1.050 1.00 88.88 73 PRO A C 1
ATOM 549 O O . PRO A 1 73 ? 6.838 -11.848 -0.541 1.00 88.88 73 PRO A O 1
ATOM 552 N N . THR A 1 74 ? 8.035 -9.969 -0.320 1.00 88.25 74 THR A N 1
ATOM 553 C CA . THR A 1 74 ? 7.965 -10.007 1.138 1.00 88.25 74 THR A CA 1
ATOM 554 C C . THR A 1 74 ? 6.543 -9.655 1.568 1.00 88.25 74 THR A C 1
ATOM 556 O O . THR A 1 74 ? 5.987 -8.641 1.137 1.00 88.25 74 THR A O 1
ATOM 559 N N . ALA A 1 75 ? 5.959 -10.492 2.427 1.00 81.12 75 ALA A N 1
ATOM 560 C CA . ALA A 1 75 ? 4.683 -10.194 3.057 1.00 81.12 75 ALA A CA 1
ATOM 561 C C . ALA A 1 75 ? 4.810 -8.902 3.870 1.00 81.12 75 ALA A C 1
ATOM 563 O O . ALA A 1 75 ? 5.704 -8.776 4.710 1.00 81.12 75 ALA A O 1
ATOM 564 N N . LEU A 1 76 ? 3.930 -7.938 3.614 1.00 72.94 76 LEU A N 1
ATOM 565 C CA . LEU A 1 76 ? 3.925 -6.714 4.395 1.00 72.94 76 LEU A CA 1
ATOM 566 C C . LEU A 1 76 ? 3.203 -6.910 5.728 1.00 72.94 76 LEU A C 1
ATOM 568 O O . LEU A 1 76 ? 2.163 -7.575 5.777 1.00 72.94 76 LEU A O 1
ATOM 572 N N . PRO A 1 77 ? 3.687 -6.263 6.799 1.00 63.88 77 PRO A N 1
ATOM 573 C CA . PRO A 1 77 ? 2.889 -6.063 7.996 1.00 63.88 77 PRO A CA 1
ATOM 574 C C . PRO A 1 77 ? 1.664 -5.210 7.646 1.00 63.88 77 PRO A C 1
ATOM 576 O O . PRO A 1 77 ? 1.785 -4.214 6.935 1.00 63.88 77 PRO A O 1
ATOM 579 N N . GLY A 1 78 ? 0.492 -5.568 8.171 1.00 60.69 78 GLY A N 1
ATOM 580 C CA . GLY A 1 78 ? -0.711 -4.747 8.013 1.00 60.69 78 GLY A CA 1
ATOM 581 C C . GLY A 1 78 ? -1.755 -5.286 7.040 1.00 60.69 78 GLY A C 1
ATOM 582 O O . GLY A 1 78 ? -2.536 -4.499 6.516 1.00 60.69 78 GLY A O 1
ATOM 583 N N . ALA A 1 79 ? -1.842 -6.605 6.834 1.00 61.06 79 ALA A N 1
ATOM 584 C CA . ALA A 1 79 ? -3.121 -7.195 6.442 1.00 61.06 79 ALA A CA 1
ATOM 585 C C . ALA A 1 79 ? -4.144 -6.850 7.537 1.00 61.06 79 ALA A C 1
ATOM 587 O O . ALA A 1 79 ? -4.161 -7.439 8.617 1.00 61.06 79 ALA A O 1
ATOM 588 N N . VAL A 1 80 ? -4.915 -5.796 7.293 1.00 73.44 80 VAL A N 1
ATOM 589 C CA . VAL A 1 80 ? -5.947 -5.332 8.208 1.00 73.44 80 VAL A CA 1
ATOM 590 C C . VAL A 1 80 ? -7.140 -6.255 8.041 1.00 73.44 80 VAL A C 1
ATOM 592 O O . VAL A 1 80 ? -7.778 -6.270 6.991 1.00 73.44 80 VAL A O 1
ATOM 595 N N . ASP A 1 81 ? -7.433 -7.010 9.091 1.00 83.19 81 ASP A N 1
ATOM 596 C CA . ASP A 1 81 ? -8.650 -7.803 9.180 1.00 83.19 81 ASP A CA 1
ATOM 597 C C . ASP A 1 81 ? -9.827 -6.911 9.611 1.00 83.19 81 ASP A C 1
ATOM 599 O O . ASP A 1 81 ? -9.708 -6.074 10.518 1.00 83.19 81 ASP A O 1
ATOM 603 N N . TRP A 1 82 ? -10.975 -7.098 8.965 1.00 88.25 82 TRP A N 1
ATOM 604 C CA . TRP A 1 82 ? -12.220 -6.434 9.333 1.00 88.25 82 TRP A CA 1
ATOM 605 C C . TRP A 1 82 ? -12.678 -6.791 10.744 1.00 88.25 82 TRP A C 1
ATOM 607 O O . TRP A 1 82 ? -13.212 -5.919 11.426 1.00 88.25 82 TRP A O 1
ATOM 617 N N . ASP A 1 83 ? -12.399 -8.001 11.225 1.00 90.69 83 ASP A N 1
ATOM 618 C CA . ASP A 1 83 ? -12.720 -8.405 12.594 1.00 90.69 83 ASP A CA 1
ATOM 619 C C . ASP A 1 83 ? -11.929 -7.583 13.616 1.00 90.69 83 ASP A C 1
ATOM 621 O O . ASP A 1 83 ? -12.462 -7.169 14.647 1.00 90.69 83 ASP A O 1
ATOM 625 N N . VAL A 1 84 ? -10.657 -7.293 13.323 1.00 88.69 84 VAL A N 1
ATOM 626 C CA . VAL A 1 84 ? -9.811 -6.448 14.178 1.00 88.69 84 VAL A CA 1
ATOM 627 C C . VAL A 1 84 ? -10.325 -5.008 14.176 1.00 88.69 84 VAL A C 1
ATOM 629 O O . VAL A 1 84 ? -10.467 -4.403 15.239 1.00 88.69 84 VAL A O 1
ATOM 632 N N . ARG A 1 85 ? -10.661 -4.458 13.001 1.00 89.19 85 ARG A N 1
ATOM 633 C CA . ARG A 1 85 ? -11.208 -3.093 12.892 1.00 89.19 85 ARG A CA 1
ATOM 634 C C . ARG A 1 85 ? -12.575 -2.960 13.560 1.00 89.19 85 ARG A C 1
ATOM 636 O O . ARG A 1 85 ? -12.816 -1.965 14.239 1.00 89.19 85 ARG A O 1
ATOM 643 N N . GLY A 1 86 ? -13.443 -3.957 13.401 1.00 94.38 86 GLY A N 1
ATOM 644 C CA . GLY A 1 86 ? -14.763 -3.998 14.023 1.00 94.38 86 GLY A CA 1
ATOM 645 C C . GLY A 1 86 ? -14.678 -4.004 15.548 1.00 94.38 86 GLY A C 1
ATOM 646 O O . GLY A 1 86 ? -15.366 -3.218 16.199 1.00 94.38 86 GLY A O 1
ATOM 647 N N . LYS A 1 87 ? -13.776 -4.816 16.118 1.00 95.06 87 LYS A N 1
ATOM 648 C CA . LYS A 1 87 ? -13.505 -4.832 17.567 1.00 95.06 87 LYS A CA 1
ATOM 649 C C . LYS A 1 87 ? -13.022 -3.473 18.070 1.00 95.06 87 LYS A C 1
ATOM 651 O O . LYS A 1 87 ? -13.610 -2.941 19.007 1.00 95.06 87 LYS A O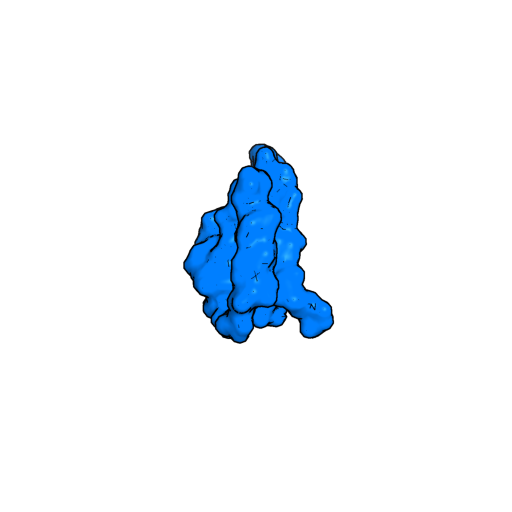 1
ATOM 656 N N . ALA A 1 88 ? -12.036 -2.874 17.399 1.00 93.12 88 ALA A N 1
ATOM 657 C CA . ALA A 1 88 ? -11.509 -1.562 17.774 1.00 93.12 88 ALA A CA 1
ATOM 658 C C . ALA A 1 88 ? -12.589 -0.463 17.748 1.00 93.12 88 ALA A C 1
ATOM 660 O O . ALA A 1 88 ? -12.669 0.362 18.656 1.00 93.12 88 ALA A O 1
ATOM 661 N N . LEU A 1 89 ? -13.467 -0.465 16.738 1.00 95.25 89 LEU A N 1
ATOM 662 C CA . LEU A 1 89 ? -14.599 0.465 16.693 1.00 95.25 89 LEU A CA 1
ATOM 663 C C . LEU A 1 89 ? -15.577 0.223 17.854 1.00 95.25 89 LEU A C 1
ATOM 665 O O . LEU A 1 89 ? -16.032 1.177 18.485 1.00 95.25 89 LEU A O 1
ATOM 669 N N . GLY A 1 90 ? -15.879 -1.041 18.161 1.00 96.94 90 GLY A N 1
ATOM 670 C CA . GLY A 1 90 ? -16.734 -1.419 19.287 1.00 96.94 90 GLY A CA 1
ATOM 671 C C . GLY A 1 90 ? -16.204 -0.932 20.641 1.00 96.94 90 GLY A C 1
ATOM 672 O O . GLY A 1 90 ? -16.982 -0.449 21.466 1.00 96.94 90 GLY A O 1
ATOM 673 N N . GLU A 1 91 ? -14.890 -0.990 20.861 1.00 97.00 91 GLU A N 1
ATOM 674 C CA . GLU A 1 91 ? -14.233 -0.481 22.076 1.00 97.00 91 GLU A CA 1
ATOM 675 C C . GLU A 1 91 ? -14.385 1.041 22.224 1.00 97.00 91 GLU A C 1
ATOM 677 O O . GLU A 1 91 ? -14.726 1.540 23.304 1.00 97.00 91 GLU A O 1
ATOM 682 N N . VAL A 1 92 ? -14.205 1.787 21.128 1.00 96.44 92 VAL A N 1
ATOM 683 C CA . VAL A 1 92 ? -14.410 3.244 21.108 1.00 96.44 92 VAL A CA 1
ATOM 684 C C . VAL A 1 92 ? -15.866 3.591 21.420 1.00 96.44 92 VAL A C 1
ATOM 686 O O . VAL A 1 92 ? -16.128 4.428 22.284 1.00 96.44 92 VAL A O 1
ATOM 689 N N . LEU A 1 93 ? -16.823 2.920 20.773 1.00 96.88 93 LEU A N 1
ATOM 690 C CA . LEU A 1 93 ? -18.251 3.144 21.013 1.00 96.88 93 LEU A CA 1
ATOM 691 C C . LEU A 1 93 ? -18.640 2.836 22.464 1.00 96.88 93 LEU A C 1
ATOM 693 O O . LEU A 1 93 ? -19.351 3.621 23.089 1.00 96.88 93 LEU A O 1
ATOM 697 N N . SER A 1 94 ? -18.123 1.740 23.023 1.00 96.75 94 SER A N 1
ATOM 698 C CA . SER A 1 94 ? -18.373 1.356 24.418 1.00 96.75 94 SER A CA 1
ATOM 699 C C . SER A 1 94 ? -17.858 2.416 25.395 1.00 96.75 94 SER A C 1
ATOM 701 O O . SER A 1 94 ? -18.543 2.765 26.358 1.00 96.75 94 SER A O 1
ATOM 703 N N . THR A 1 95 ? -16.682 2.985 25.114 1.00 95.69 95 THR A N 1
ATOM 704 C CA . THR A 1 95 ? -16.092 4.072 25.910 1.00 95.69 95 THR A CA 1
ATOM 705 C C . THR A 1 95 ? -16.957 5.331 25.870 1.00 95.69 95 THR A C 1
ATOM 707 O O . THR A 1 95 ? -17.243 5.921 26.913 1.00 95.69 95 THR A O 1
ATOM 710 N N . LEU A 1 96 ? -17.422 5.723 24.680 1.00 94.44 96 LEU A N 1
ATOM 711 C CA . LEU A 1 96 ? -18.260 6.910 24.505 1.00 94.44 96 LEU A CA 1
ATOM 712 C C . LEU A 1 96 ? -19.597 6.771 25.240 1.00 94.44 96 LEU A C 1
ATOM 714 O O . LEU A 1 96 ? -19.976 7.678 25.981 1.00 94.44 96 LEU A O 1
ATOM 718 N N . VAL A 1 97 ? -20.265 5.621 25.120 1.00 94.44 97 VAL A N 1
ATOM 719 C CA . VAL A 1 97 ? -21.519 5.341 25.841 1.00 94.44 97 VAL A CA 1
ATOM 720 C C . VAL A 1 97 ? -21.307 5.411 27.356 1.00 94.44 97 VAL A C 1
ATOM 722 O O . VAL A 1 97 ? -22.076 6.069 28.055 1.00 94.44 97 VAL A O 1
ATOM 725 N N . ALA A 1 98 ? -20.234 4.801 27.869 1.00 90.06 98 ALA A N 1
ATOM 726 C CA . ALA A 1 98 ? -19.916 4.832 29.295 1.00 90.06 98 ALA A CA 1
ATOM 727 C C . ALA A 1 98 ? -19.579 6.244 29.814 1.00 90.06 98 ALA A C 1
ATOM 729 O O . ALA A 1 98 ? -19.857 6.544 30.976 1.00 90.06 98 ALA A O 1
ATOM 730 N N . SER A 1 99 ? -18.986 7.110 28.982 1.00 86.38 99 SER A N 1
ATOM 731 C CA . SER A 1 99 ? -18.727 8.516 29.331 1.00 86.38 99 SER A CA 1
ATOM 732 C C . SER A 1 99 ? -19.971 9.403 29.254 1.00 86.38 99 SER A C 1
ATOM 734 O O . SER A 1 99 ? -20.135 10.280 30.096 1.00 86.38 99 SER A O 1
ATOM 736 N N . GLY A 1 100 ? -20.872 9.148 28.299 1.00 77.25 100 GLY A N 1
ATOM 737 C CA . GLY A 1 100 ? -22.120 9.896 28.135 1.00 77.25 100 GLY A CA 1
ATOM 738 C C . GLY A 1 100 ? -23.158 9.571 29.209 1.00 77.25 100 GLY A C 1
ATOM 739 O O . GLY A 1 100 ? -23.894 10.452 29.624 1.00 77.25 100 GLY A O 1
ATOM 740 N N . ALA A 1 101 ? -23.169 8.339 29.726 1.00 62.38 101 ALA A N 1
ATOM 741 C CA . ALA A 1 101 ? -24.029 7.932 30.842 1.00 62.38 101 ALA A CA 1
ATOM 742 C C . ALA A 1 101 ? -23.596 8.497 32.213 1.00 62.38 101 ALA A C 1
ATOM 744 O O . ALA A 1 101 ? -24.291 8.293 33.207 1.00 62.38 101 ALA A O 1
ATOM 745 N N . LYS A 1 102 ? -22.432 9.158 32.286 1.00 57.00 102 LYS A N 1
ATOM 746 C CA . LYS A 1 102 ? -21.910 9.819 33.494 1.00 57.00 102 LYS A CA 1
ATOM 747 C C . LYS A 1 102 ? -22.103 11.345 33.483 1.00 57.00 102 LYS A C 1
ATOM 749 O O . LYS A 1 102 ? -21.671 11.991 34.436 1.00 57.00 102 LYS A O 1
ATOM 754 N N . SER A 1 103 ? -22.699 11.900 32.423 1.00 50.31 103 SER A N 1
ATOM 755 C CA . SER A 1 103 ? -23.111 13.308 32.303 1.00 50.31 103 SER A CA 1
ATOM 756 C C . SER A 1 103 ? -24.594 13.465 32.606 1.00 50.31 103 SER A C 1
ATOM 758 O O . SER A 1 103 ? -24.959 14.617 32.926 1.00 50.31 103 SER A O 1
#

Foldseek 3Di:
DVPDQEAEAEDDDDPVQQPDQDPVLLVVLVPQHQYEYACGHSLVPDDWASRDNDDPVCRVVVVVVSSVDPDGTDRDPRNDDPVNVVVVVVVVVVVVVVVVVVD

Secondary structure (DSSP, 8-state):
-TT-SSEEE-PPP-HHHHSS--HHHHHHHHHTS-EEE-S-TTTTT--BTTEEE--GGGHHHHHHHHHS--SPPPPPS----HHHHHHHHHHHHHHHHHHHTT-

Sequence (103 aa):
MRAFDVLMCPHRVTTFTLSLDAIKAYEYAAAGKPVLATPTSGFQALSARGWSPTVRSDFVARAEALLADDAQPTALPGAVDWDVRGKALGEVLSTLVASGAKS